Protein AF-A0A8H5C3G8-F1 (afdb_monomer)

Foldseek 3Di:
DDDPPDPPCCPVPPDDDDDDDDDPPPDDPPPPDDPPPPPPPDPDDPDDDDDPPPCDPCVPVDVVPDVVVVVVVVVVVVVVVLLVLLLVLLVQLALPHDPVSLLVSLVVNQVSCVVPVVCLVSCVVSVSVVSLVNNVVNDDDPNSVVSSVVSVVSSVVSPDD

Nearest PDB structures (foldseek):
  6zv3-assembly1_A  TM=6.177E-01  e=8.819E-01  Homo sapiens
  6a94-assembly2_B  TM=4.327E-01  e=3.593E+00  Homo sapiens

Structure (mmCIF, N/CA/C/O backbone):
data_AF-A0A8H5C3G8-F1
#
_entry.id   AF-A0A8H5C3G8-F1
#
loop_
_atom_site.group_PDB
_atom_site.id
_atom_site.type_symbol
_atom_site.label_atom_id
_atom_site.label_alt_id
_atom_site.label_comp_id
_atom_site.label_asym_id
_atom_site.label_entity_id
_atom_site.label_seq_id
_atom_site.pdbx_PDB_ins_code
_atom_site.Cartn_x
_atom_site.Cartn_y
_atom_site.Cartn_z
_atom_site.occupancy
_atom_site.B_iso_or_equiv
_atom_site.auth_seq_id
_atom_site.auth_comp_id
_atom_site.auth_asym_id
_atom_site.auth_atom_id
_atom_site.pdbx_PDB_model_num
ATOM 1 N N . MET A 1 1 ? 22.162 28.018 28.420 1.00 39.94 1 MET A N 1
ATOM 2 C CA . MET A 1 1 ? 23.587 27.980 28.064 1.00 39.94 1 MET A CA 1
ATOM 3 C C . MET A 1 1 ? 23.635 26.965 26.955 1.00 39.94 1 MET A C 1
ATOM 5 O O . MET A 1 1 ? 23.447 25.795 27.263 1.00 39.94 1 MET A O 1
ATOM 9 N N . GLU A 1 2 ? 23.249 27.445 25.767 1.00 49.00 2 GLU A N 1
ATOM 10 C CA . GLU A 1 2 ? 24.184 27.926 24.714 1.00 49.00 2 GLU A CA 1
ATOM 11 C C . GLU A 1 2 ? 24.852 26.679 24.132 1.00 49.00 2 GLU A C 1
ATOM 13 O O . GLU A 1 2 ? 25.343 25.858 24.892 1.00 49.00 2 GLU A O 1
ATOM 18 N N . ASP A 1 3 ? 24.670 26.376 22.852 1.00 46.97 3 ASP A N 1
ATOM 19 C CA . ASP A 1 3 ? 25.302 27.167 21.797 1.00 46.97 3 ASP A CA 1
ATOM 20 C C . ASP A 1 3 ? 24.330 27.581 20.673 1.00 46.97 3 ASP A C 1
ATOM 22 O O . ASP A 1 3 ? 23.818 26.759 19.911 1.00 46.97 3 ASP A O 1
ATOM 26 N N . GLU A 1 4 ? 24.067 28.890 20.609 1.00 52.81 4 GLU A N 1
ATOM 27 C CA . GLU A 1 4 ? 23.853 29.613 19.354 1.00 52.81 4 GLU A CA 1
ATOM 28 C C . GLU A 1 4 ? 25.217 29.619 18.647 1.00 52.81 4 GLU A C 1
ATOM 30 O O . GLU A 1 4 ? 26.072 30.433 18.977 1.00 52.81 4 GLU A O 1
ATOM 35 N N . ASP A 1 5 ? 25.471 28.654 17.762 1.00 56.34 5 ASP A N 1
ATOM 36 C CA . ASP A 1 5 ? 26.602 28.749 16.836 1.00 56.34 5 ASP A CA 1
ATOM 37 C C . ASP A 1 5 ? 26.091 29.463 15.582 1.00 56.34 5 ASP A C 1
ATOM 39 O O . ASP A 1 5 ? 25.393 28.895 14.739 1.00 56.34 5 ASP A O 1
ATOM 43 N N . ASP A 1 6 ? 26.386 30.759 15.553 1.00 56.47 6 ASP A N 1
ATOM 44 C CA . ASP A 1 6 ? 26.130 31.708 14.484 1.00 56.47 6 ASP A CA 1
ATOM 45 C C . ASP A 1 6 ? 26.655 31.179 13.137 1.00 56.47 6 ASP A C 1
ATOM 47 O O . ASP A 1 6 ? 27.854 31.194 12.841 1.00 56.47 6 ASP A O 1
ATOM 51 N N . GLU A 1 7 ? 25.739 30.721 12.282 1.00 62.44 7 GLU A N 1
ATOM 52 C CA . GLU A 1 7 ? 26.008 30.470 10.866 1.00 62.44 7 GLU A CA 1
ATOM 53 C C . GLU A 1 7 ? 26.174 31.815 10.134 1.00 62.44 7 GLU A C 1
ATOM 55 O O . GLU A 1 7 ? 25.284 32.276 9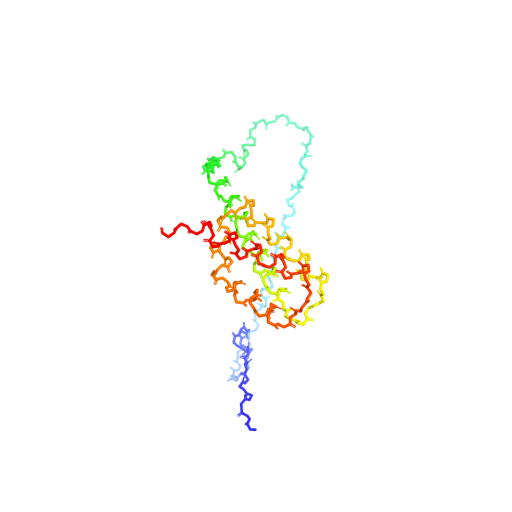.417 1.00 62.44 7 GLU A O 1
ATOM 60 N N . ASP A 1 8 ? 27.316 32.476 10.321 1.00 62.19 8 ASP A N 1
ATOM 61 C CA . ASP A 1 8 ? 27.664 33.703 9.603 1.00 62.19 8 ASP A CA 1
ATOM 62 C C . ASP A 1 8 ? 27.938 33.389 8.118 1.00 62.19 8 ASP A C 1
ATOM 64 O O . ASP A 1 8 ? 29.057 33.087 7.696 1.00 62.19 8 ASP A O 1
ATOM 68 N N . TYR A 1 9 ? 26.896 33.515 7.289 1.00 62.97 9 TYR A N 1
ATOM 69 C CA . TYR A 1 9 ? 26.926 33.426 5.816 1.00 62.97 9 TYR A CA 1
ATOM 70 C C . TYR A 1 9 ? 27.703 34.578 5.127 1.00 62.97 9 TYR A C 1
ATOM 72 O O . TYR A 1 9 ? 27.550 34.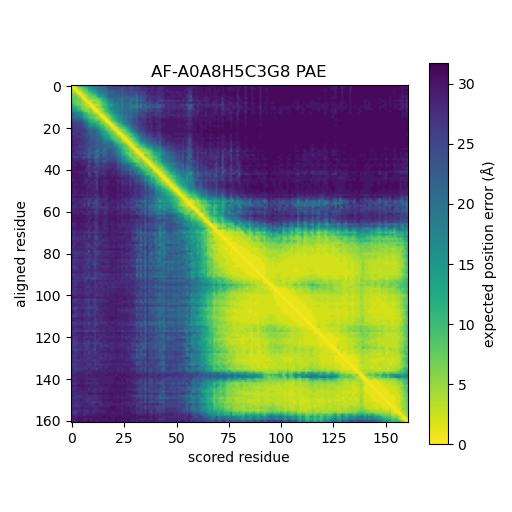824 3.929 1.00 62.97 9 TYR A O 1
ATOM 80 N N . GLU A 1 10 ? 28.580 35.274 5.849 1.00 62.78 10 GLU A N 1
ATOM 81 C CA . GLU A 1 10 ? 29.380 36.417 5.381 1.00 62.78 10 GLU A CA 1
ATOM 82 C C . GLU A 1 10 ? 30.481 36.035 4.364 1.00 62.78 10 GLU A C 1
ATOM 84 O O . GLU A 1 10 ? 31.119 36.907 3.775 1.00 62.78 10 GLU A O 1
ATOM 89 N N . ASP A 1 11 ? 30.718 34.740 4.121 1.00 65.62 11 ASP A N 1
ATOM 90 C CA . ASP A 1 11 ? 31.641 34.262 3.074 1.00 65.62 11 ASP A CA 1
ATOM 91 C C . ASP A 1 11 ? 30.933 33.922 1.745 1.00 65.62 11 ASP A C 1
ATOM 93 O O . ASP A 1 11 ? 31.570 33.868 0.694 1.00 65.62 11 ASP A O 1
ATOM 97 N N . VAL A 1 12 ? 29.602 33.752 1.751 1.00 65.06 12 VAL A N 1
ATOM 98 C CA . VAL A 1 12 ? 28.812 33.511 0.523 1.00 65.06 12 VAL A CA 1
ATOM 99 C C . VAL A 1 12 ? 28.731 34.769 -0.342 1.00 65.06 12 VAL A C 1
ATOM 101 O O . VAL A 1 12 ? 28.708 34.689 -1.571 1.00 65.06 12 VAL A O 1
ATOM 104 N N . PHE A 1 13 ? 28.763 35.938 0.292 1.00 63.44 13 PHE A N 1
ATOM 105 C CA . PHE A 1 13 ? 28.915 37.219 -0.379 1.00 63.44 13 PHE A CA 1
ATOM 106 C C . PHE A 1 13 ? 30.227 37.834 0.082 1.00 63.44 13 PHE A C 1
ATOM 108 O O . PHE A 1 13 ? 30.276 38.487 1.115 1.00 63.44 13 PHE A O 1
ATOM 115 N N . GLY A 1 14 ? 31.297 37.588 -0.680 1.00 56.78 14 GLY A N 1
ATOM 116 C CA . GLY A 1 14 ? 32.648 38.048 -0.364 1.00 56.78 14 GLY A CA 1
ATOM 117 C C . GLY A 1 14 ? 32.682 39.445 0.270 1.00 56.78 14 GLY A C 1
ATOM 118 O O . GLY A 1 14 ? 32.235 40.421 -0.332 1.00 56.78 14 GLY A O 1
ATOM 119 N N . LYS A 1 15 ? 33.211 39.490 1.498 1.00 59.94 15 LYS A N 1
ATOM 120 C CA . LYS A 1 15 ? 33.428 40.653 2.375 1.00 59.94 15 LYS A CA 1
ATOM 121 C C . LYS A 1 15 ? 33.468 42.010 1.650 1.00 59.94 15 LYS A C 1
ATOM 123 O O . LYS A 1 15 ? 34.329 42.198 0.780 1.00 59.94 15 LYS A O 1
ATOM 128 N N . PRO A 1 16 ? 32.689 43.026 2.079 1.00 51.34 16 PRO A N 1
ATOM 129 C CA . PRO A 1 16 ? 33.008 44.399 1.729 1.00 51.34 16 PRO A CA 1
ATOM 130 C C . PRO A 1 16 ? 34.354 44.742 2.374 1.00 51.34 16 PRO A C 1
ATOM 132 O O . PRO A 1 16 ? 34.520 44.718 3.592 1.00 51.34 16 PRO A O 1
ATOM 135 N N . ILE A 1 17 ? 35.348 45.035 1.542 1.00 48.19 17 ILE A N 1
ATOM 136 C CA . ILE A 1 17 ? 36.666 45.473 1.990 1.00 48.19 17 ILE A CA 1
ATOM 137 C C . ILE A 1 17 ? 36.495 46.822 2.700 1.00 48.19 17 ILE A C 1
ATOM 139 O O . ILE A 1 17 ? 36.461 47.866 2.052 1.00 48.19 17 ILE A O 1
ATOM 143 N N . VAL A 1 18 ? 36.421 46.826 4.030 1.00 57.28 18 VAL A N 1
ATOM 144 C CA . VAL A 1 18 ? 36.682 48.031 4.824 1.00 57.28 18 VAL A CA 1
ATOM 145 C C . VAL A 1 18 ? 37.676 47.681 5.924 1.00 57.28 18 VAL A C 1
ATOM 147 O O . VAL A 1 18 ? 37.333 47.101 6.947 1.00 57.28 18 VAL A O 1
ATOM 150 N N . GLY A 1 19 ? 38.936 48.037 5.673 1.00 41.69 19 GLY A N 1
ATOM 151 C CA . GLY A 1 19 ? 40.055 47.860 6.594 1.00 41.69 19 GLY A CA 1
ATOM 152 C C . GLY A 1 19 ? 41.335 48.542 6.102 1.00 41.69 19 GLY A C 1
ATOM 153 O O . GLY A 1 19 ? 42.290 47.876 5.731 1.00 41.69 19 GLY A O 1
ATOM 154 N N . GLU A 1 20 ? 41.307 49.879 6.070 1.00 46.44 20 GLU A N 1
ATOM 155 C CA . GLU A 1 20 ? 42.440 50.811 6.245 1.00 46.44 20 GLU A CA 1
ATOM 156 C C . GLU A 1 20 ? 43.746 50.623 5.438 1.00 46.44 20 GLU A C 1
ATOM 158 O O . GLU A 1 20 ? 44.756 50.133 5.934 1.00 46.44 20 GLU A O 1
ATOM 163 N N . LYS A 1 21 ? 43.810 51.228 4.246 1.00 40.75 21 LYS A N 1
ATOM 164 C CA . LYS A 1 21 ? 44.490 52.523 4.004 1.00 40.75 21 LYS A CA 1
ATOM 165 C C . LYS A 1 21 ? 44.447 52.844 2.512 1.00 40.75 21 LYS A C 1
ATOM 167 O O . LYS A 1 21 ? 44.995 52.113 1.699 1.00 40.75 21 LYS A O 1
ATOM 172 N N . GLY A 1 22 ? 43.792 53.967 2.220 1.00 47.59 22 GLY A N 1
ATOM 173 C CA . GLY A 1 22 ? 43.718 54.694 0.954 1.00 47.59 22 GLY A CA 1
ATOM 174 C C . GLY A 1 22 ? 44.336 54.045 -0.278 1.00 47.59 22 GLY A C 1
ATOM 175 O O . GLY A 1 22 ? 45.522 54.219 -0.538 1.00 47.59 22 GLY A O 1
ATOM 176 N N . VAL A 1 23 ? 43.485 53.461 -1.115 1.00 38.59 23 VAL A N 1
ATOM 177 C CA . VAL A 1 23 ? 43.659 53.606 -2.556 1.00 38.59 23 VAL A CA 1
ATOM 178 C C . VAL A 1 23 ? 42.289 53.912 -3.133 1.00 38.59 23 VAL A C 1
ATOM 180 O O . VAL A 1 23 ? 41.359 53.115 -3.049 1.00 38.59 23 VAL A O 1
ATOM 183 N N . GLU A 1 24 ? 42.175 55.133 -3.628 1.00 47.97 24 GLU A N 1
ATOM 184 C CA . GLU A 1 24 ? 41.077 55.652 -4.424 1.00 47.97 24 GLU A CA 1
ATOM 185 C C . GLU A 1 24 ? 40.885 54.727 -5.635 1.00 47.97 24 GLU A C 1
ATOM 187 O O . GLU A 1 24 ? 41.575 54.845 -6.644 1.00 47.97 24 GLU A O 1
ATOM 192 N N . LEU A 1 25 ? 39.995 53.740 -5.516 1.00 44.56 25 LEU A N 1
ATOM 193 C CA . LEU A 1 25 ? 39.522 52.961 -6.655 1.00 44.56 25 LEU A CA 1
ATOM 194 C C . LEU A 1 25 ? 38.316 53.685 -7.253 1.00 44.56 25 LEU A C 1
ATOM 196 O O . LEU A 1 25 ? 37.185 53.206 -7.239 1.00 44.56 25 LEU A O 1
ATOM 200 N N . ASP A 1 26 ? 38.601 54.859 -7.814 1.00 52.03 26 ASP A N 1
ATOM 201 C CA . ASP A 1 26 ? 37.927 55.308 -9.024 1.00 52.03 26 ASP A CA 1
ATOM 202 C C . ASP A 1 26 ? 38.237 54.277 -10.117 1.00 52.03 26 ASP A C 1
ATOM 204 O O . ASP A 1 26 ? 39.273 54.326 -10.779 1.00 52.03 26 ASP A O 1
ATOM 208 N N . LYS A 1 27 ? 37.399 53.245 -10.227 1.00 48.50 27 LYS A N 1
ATOM 209 C CA . LYS A 1 27 ? 37.255 52.474 -11.461 1.00 48.50 27 LYS A CA 1
ATOM 210 C C . LYS A 1 27 ? 36.053 51.558 -11.382 1.00 48.50 27 LYS A C 1
ATOM 212 O O . LYS A 1 27 ? 36.134 50.433 -10.908 1.00 48.50 27 LYS A O 1
ATOM 217 N N . GLY A 1 28 ? 34.954 52.091 -11.908 1.00 51.84 28 GLY A N 1
ATOM 2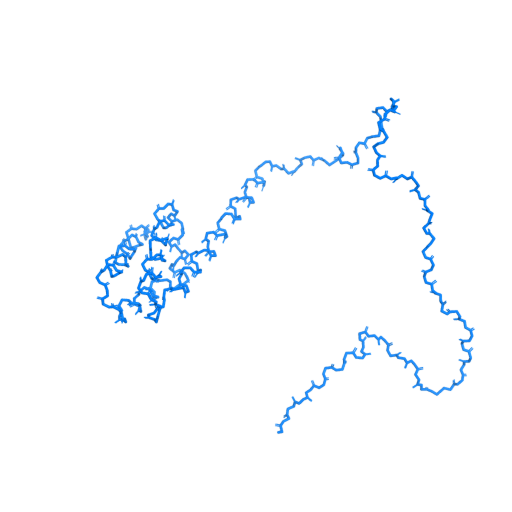18 C CA . GLY A 1 28 ? 33.961 51.348 -12.667 1.00 51.84 28 GLY A CA 1
ATOM 219 C C . GLY A 1 28 ? 33.481 50.066 -12.011 1.00 51.84 28 GLY A C 1
ATOM 220 O O . GLY A 1 28 ? 33.997 48.990 -12.304 1.00 51.84 28 GLY A O 1
ATOM 221 N N . MET A 1 29 ? 32.381 50.174 -11.262 1.00 54.59 29 MET A N 1
ATOM 222 C CA . MET A 1 29 ? 31.330 49.165 -11.359 1.00 54.59 29 MET A CA 1
ATOM 223 C C . MET A 1 29 ? 31.129 48.871 -12.849 1.00 54.59 29 MET A C 1
ATOM 225 O O . MET A 1 29 ? 30.512 49.652 -13.575 1.00 54.59 29 MET A O 1
ATOM 229 N N . MET A 1 30 ? 31.731 47.787 -13.331 1.00 59.44 30 MET A N 1
ATOM 230 C CA . MET A 1 30 ? 31.439 47.254 -14.649 1.00 59.44 30 MET A CA 1
ATOM 231 C C . MET A 1 30 ? 30.100 46.547 -14.504 1.00 59.44 30 MET A C 1
ATOM 233 O O . MET A 1 30 ? 30.023 45.333 -14.355 1.00 59.44 30 MET A O 1
ATOM 237 N N . GLU A 1 31 ? 29.045 47.356 -14.444 1.00 56.78 31 GLU A N 1
ATOM 238 C CA . GLU A 1 31 ? 27.674 46.924 -14.643 1.00 56.78 31 GLU A CA 1
ATOM 239 C C . GLU A 1 31 ? 27.661 46.071 -15.917 1.00 56.78 31 GLU A C 1
ATOM 241 O O . GLU A 1 31 ? 28.086 46.526 -16.986 1.00 56.78 31 GLU A O 1
ATOM 246 N N . LEU A 1 32 ? 27.272 44.803 -15.781 1.00 59.72 32 LEU A N 1
ATOM 247 C CA . LEU A 1 32 ? 27.211 43.845 -16.879 1.00 59.72 32 LEU A CA 1
ATOM 248 C C . LEU A 1 32 ? 26.133 44.312 -17.864 1.00 59.72 32 LEU A C 1
ATOM 250 O O . LEU A 1 32 ? 24.965 43.947 -17.767 1.00 59.72 32 LEU A O 1
ATOM 254 N N . LYS A 1 33 ? 26.522 45.168 -18.811 1.00 63.94 33 LYS A N 1
ATOM 255 C CA . LYS A 1 33 ? 25.648 45.636 -19.885 1.00 63.94 33 LYS A CA 1
ATOM 256 C C . LYS A 1 33 ? 25.460 44.513 -20.894 1.00 63.94 33 LYS A C 1
ATOM 258 O O . LYS A 1 33 ? 26.283 44.310 -21.786 1.00 63.94 33 LYS A O 1
ATOM 263 N N . LEU A 1 34 ? 24.356 43.789 -20.744 1.00 60.91 34 LEU A N 1
ATOM 264 C CA . LEU A 1 34 ? 23.871 42.845 -21.740 1.00 60.91 34 LEU A CA 1
ATOM 265 C C . LEU A 1 34 ? 23.416 43.636 -22.972 1.00 60.91 34 LEU A C 1
ATOM 267 O O . LEU A 1 34 ? 22.356 44.260 -22.980 1.00 60.91 34 LEU A O 1
ATOM 271 N N . ASN A 1 35 ? 24.237 43.634 -24.021 1.00 54.47 35 ASN A N 1
ATOM 272 C CA . ASN A 1 35 ? 23.833 44.135 -25.329 1.00 54.47 35 ASN A CA 1
ATOM 273 C C . ASN A 1 35 ? 22.893 43.108 -25.971 1.00 54.47 35 ASN A C 1
ATOM 275 O O . ASN A 1 35 ? 23.320 42.309 -26.804 1.00 54.47 35 ASN A O 1
ATOM 279 N N . THR A 1 36 ? 21.612 43.131 -25.594 1.00 55.47 36 THR A N 1
ATOM 280 C CA . THR A 1 36 ? 20.555 42.471 -26.368 1.00 55.47 36 THR A CA 1
ATOM 281 C C . THR A 1 36 ? 20.471 43.178 -27.713 1.00 55.47 36 THR A C 1
ATOM 283 O O . THR A 1 36 ? 19.772 44.176 -27.888 1.00 55.47 36 THR A O 1
ATOM 286 N N . ARG A 1 37 ? 21.222 42.668 -28.691 1.00 58.16 37 ARG A N 1
ATOM 287 C CA . ARG A 1 37 ? 20.843 42.829 -30.088 1.00 58.16 37 ARG A CA 1
ATOM 288 C C . ARG A 1 37 ? 19.513 42.105 -30.212 1.00 58.16 37 ARG A C 1
ATOM 290 O O . ARG A 1 37 ? 19.493 40.881 -30.173 1.00 58.16 37 ARG A O 1
ATOM 297 N N . LEU A 1 38 ? 18.429 42.876 -30.269 1.00 55.88 38 LEU A N 1
ATOM 298 C CA . LEU A 1 38 ? 17.118 42.428 -30.723 1.00 55.88 38 LEU A CA 1
ATOM 299 C C . LEU A 1 38 ? 17.323 41.679 -32.046 1.00 55.88 38 LEU A C 1
ATOM 301 O O . LEU A 1 38 ? 17.416 42.284 -33.111 1.00 55.88 38 LEU A O 1
ATOM 305 N N . SER A 1 39 ? 17.500 40.365 -31.957 1.00 52.53 39 SER A N 1
ATOM 306 C CA . SER A 1 39 ? 17.339 39.478 -33.089 1.00 52.53 39 SER A CA 1
ATOM 307 C C . SER A 1 39 ? 15.839 39.303 -33.201 1.00 52.53 39 SER A C 1
ATOM 309 O O . SER A 1 39 ? 15.238 38.591 -32.398 1.00 52.53 39 SER A O 1
ATOM 311 N N . ASN A 1 40 ? 15.231 40.009 -34.151 1.00 50.97 40 ASN A N 1
ATOM 312 C CA . ASN A 1 40 ? 13.835 39.831 -34.543 1.00 50.97 40 ASN A CA 1
ATOM 313 C C . ASN A 1 40 ? 13.656 38.485 -35.266 1.00 50.97 40 ASN A C 1
ATOM 315 O O . ASN A 1 40 ? 13.156 38.434 -36.380 1.00 50.97 40 ASN A O 1
ATOM 319 N N . LYS A 1 41 ? 14.096 37.397 -34.640 1.00 52.88 41 LYS A N 1
ATOM 320 C CA . LYS A 1 41 ? 13.648 36.045 -34.943 1.00 52.88 41 LYS A CA 1
ATOM 321 C C . LYS A 1 41 ? 12.818 35.627 -33.742 1.00 52.88 41 LYS A C 1
ATOM 323 O O . LYS A 1 41 ? 13.287 34.983 -32.805 1.00 52.88 41 LYS A O 1
ATOM 328 N N . SER A 1 42 ? 11.619 36.207 -33.734 1.00 53.59 42 SER A N 1
ATOM 329 C CA . SER A 1 42 ? 10.480 35.744 -32.955 1.00 53.59 42 SER A CA 1
ATOM 330 C C . SER A 1 42 ? 10.338 34.243 -33.201 1.00 53.59 42 SER A C 1
ATOM 332 O O . SER A 1 42 ? 10.637 33.774 -34.293 1.00 53.59 42 SER A O 1
ATOM 334 N N . TRP A 1 43 ? 9.876 33.487 -32.215 1.00 57.12 43 TRP A N 1
ATOM 335 C CA . TRP A 1 43 ? 9.426 32.100 -32.376 1.00 57.12 43 TRP A CA 1
ATOM 336 C C . TRP A 1 43 ? 8.118 32.026 -33.200 1.00 57.12 43 TRP A C 1
ATOM 338 O O . TRP A 1 43 ? 7.124 31.439 -32.786 1.00 57.12 43 TRP A O 1
ATOM 348 N N . GLN A 1 44 ? 8.099 32.714 -34.334 1.00 47.31 44 GLN A N 1
ATOM 349 C CA . GLN A 1 44 ? 7.120 32.652 -35.407 1.00 47.31 44 GLN A CA 1
ATOM 350 C C . GLN A 1 44 ? 8.006 32.309 -36.603 1.00 47.31 44 GLN A C 1
ATOM 352 O O . GLN A 1 44 ? 8.849 33.115 -36.974 1.00 47.31 44 GLN A O 1
ATOM 357 N N . LEU A 1 45 ? 8.053 31.058 -37.060 1.00 52.78 45 LEU A N 1
ATOM 358 C CA . LEU A 1 45 ? 6.993 30.495 -37.896 1.00 52.78 45 LEU A CA 1
ATOM 359 C C . LEU A 1 45 ? 6.364 31.609 -38.740 1.00 52.78 45 LEU A C 1
ATOM 361 O O . LEU A 1 45 ? 5.207 31.979 -38.550 1.00 52.78 45 LEU A O 1
ATOM 365 N N . ASP A 1 46 ? 7.203 32.222 -39.571 1.00 45.28 46 ASP A N 1
ATOM 366 C CA . ASP A 1 46 ? 6.726 32.868 -40.776 1.00 45.28 46 ASP A CA 1
ATOM 367 C C . ASP A 1 46 ? 6.317 31.707 -41.693 1.00 45.28 46 ASP A C 1
ATOM 369 O O . ASP A 1 46 ? 7.151 31.004 -42.260 1.00 45.28 46 ASP A O 1
ATOM 373 N N . ASP A 1 47 ? 5.012 31.430 -41.705 1.00 52.88 47 ASP A N 1
ATOM 374 C CA . ASP A 1 47 ? 4.363 30.815 -42.854 1.00 52.88 47 ASP A CA 1
ATOM 375 C C . ASP A 1 47 ? 4.764 31.642 -44.093 1.00 52.88 47 ASP A C 1
ATOM 377 O O . ASP A 1 47 ? 4.677 32.871 -44.053 1.00 52.88 47 ASP A O 1
ATOM 381 N N . ASP A 1 48 ? 5.178 30.962 -45.165 1.00 55.19 48 ASP A N 1
ATOM 382 C CA . ASP A 1 48 ? 5.559 31.497 -46.485 1.00 55.19 48 ASP A CA 1
ATOM 383 C C . ASP A 1 48 ? 7.049 31.879 -46.670 1.00 55.19 48 ASP A C 1
ATOM 385 O O . ASP A 1 48 ? 7.415 33.049 -46.635 1.00 55.19 48 ASP A O 1
ATOM 389 N N . ASP A 1 49 ? 7.915 30.895 -46.947 1.00 45.94 49 ASP A N 1
ATOM 390 C CA . ASP A 1 49 ? 8.646 30.813 -48.229 1.00 45.94 49 ASP A CA 1
ATOM 391 C C . ASP A 1 49 ? 9.531 29.548 -48.292 1.00 45.94 49 ASP A C 1
ATOM 393 O O . ASP A 1 49 ? 10.209 29.176 -47.336 1.00 45.94 49 ASP A O 1
ATOM 397 N N . ASP A 1 50 ? 9.482 28.885 -49.448 1.00 52.72 50 ASP A N 1
ATOM 398 C CA . ASP A 1 50 ? 10.238 27.695 -49.845 1.00 52.72 50 ASP A CA 1
ATOM 399 C C . ASP A 1 50 ? 11.771 27.879 -49.721 1.00 52.72 50 ASP A C 1
ATOM 401 O O . ASP A 1 50 ? 12.411 28.359 -50.655 1.00 52.72 50 ASP A O 1
ATOM 405 N N . ASP A 1 51 ? 12.374 27.424 -48.621 1.00 48.03 51 ASP A N 1
ATOM 406 C CA . ASP A 1 51 ? 13.765 26.944 -48.567 1.00 48.03 51 ASP A CA 1
ATOM 407 C C . ASP A 1 51 ? 13.821 25.767 -47.570 1.00 48.03 51 ASP A C 1
ATOM 409 O O . ASP A 1 51 ? 13.998 25.922 -46.363 1.00 48.03 51 ASP A O 1
ATOM 413 N N . ASP A 1 52 ? 13.611 24.571 -48.120 1.00 55.31 52 ASP A N 1
ATOM 414 C CA . ASP A 1 52 ? 13.500 23.240 -47.495 1.00 55.31 52 ASP A CA 1
ATOM 415 C C . ASP A 1 52 ? 14.813 22.727 -46.835 1.00 55.31 52 ASP A C 1
ATOM 417 O O . ASP A 1 52 ? 15.043 21.524 -46.774 1.00 55.31 52 ASP A O 1
ATOM 421 N N . ASP A 1 53 ? 15.698 23.615 -46.358 1.00 57.03 53 ASP A N 1
ATOM 422 C CA . ASP A 1 53 ? 17.053 23.271 -45.879 1.00 57.03 53 ASP A CA 1
ATOM 423 C C . ASP A 1 53 ? 17.453 23.966 -44.551 1.00 57.03 53 ASP A C 1
ATOM 425 O O . ASP A 1 53 ? 18.640 24.061 -44.222 1.00 57.03 53 ASP A O 1
ATOM 429 N N . GLU A 1 54 ? 16.507 24.443 -43.729 1.00 59.47 54 GLU A N 1
ATOM 430 C CA . GLU A 1 54 ? 16.795 24.590 -42.291 1.00 59.47 54 GLU A CA 1
ATOM 431 C C . GLU A 1 54 ? 16.762 23.189 -41.670 1.00 59.47 54 GLU A C 1
ATOM 433 O O . GLU A 1 54 ? 15.754 22.771 -41.104 1.00 59.47 54 GLU A O 1
ATOM 438 N N . GLU A 1 55 ? 17.863 22.443 -41.846 1.00 60.38 55 GLU A N 1
ATOM 439 C CA . GLU A 1 55 ? 18.110 21.162 -41.177 1.00 60.38 55 GLU A CA 1
ATOM 440 C C . GLU A 1 55 ? 17.714 21.310 -39.710 1.00 60.38 55 GLU A C 1
ATOM 442 O O . GLU A 1 55 ? 18.325 22.083 -38.963 1.00 60.38 55 GLU A O 1
ATOM 447 N N . ASP A 1 56 ? 16.637 20.618 -39.331 1.00 72.62 56 ASP A N 1
ATOM 448 C CA . ASP A 1 56 ? 16.131 20.628 -37.970 1.00 72.62 56 ASP A CA 1
ATOM 449 C C . ASP A 1 56 ? 17.328 20.378 -37.034 1.00 72.62 56 ASP A C 1
ATOM 451 O O . ASP A 1 56 ? 18.009 19.359 -37.175 1.00 72.62 56 ASP A O 1
ATOM 455 N N . PRO A 1 57 ? 17.638 21.287 -36.092 1.00 67.88 57 PRO A N 1
ATOM 456 C CA . PRO A 1 57 ? 18.767 21.125 -35.179 1.00 67.88 57 PRO A CA 1
ATOM 457 C C . PRO A 1 57 ? 18.656 19.862 -34.306 1.00 67.88 57 PRO A C 1
ATOM 459 O O . PRO A 1 57 ? 19.616 19.510 -33.618 1.00 67.88 57 PRO A O 1
ATOM 462 N N . PHE A 1 58 ? 17.503 19.186 -34.320 1.00 64.25 58 PHE A N 1
ATOM 463 C CA . PHE A 1 58 ? 17.265 17.889 -33.701 1.00 64.25 58 PHE A CA 1
ATOM 464 C C . PHE A 1 58 ? 17.345 16.696 -34.681 1.00 64.25 58 PHE A C 1
ATOM 466 O O . PHE A 1 58 ? 17.363 15.562 -34.21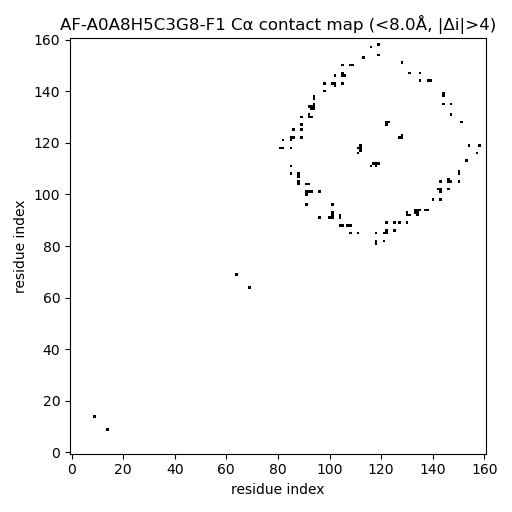1 1.00 64.25 58 PHE A O 1
ATOM 473 N N . ALA A 1 59 ? 17.470 16.901 -36.001 1.00 70.94 59 ALA A N 1
ATOM 474 C CA . ALA A 1 59 ? 17.593 15.830 -37.004 1.00 70.94 59 ALA A CA 1
ATOM 475 C C . ALA A 1 59 ? 18.911 15.035 -36.916 1.00 70.94 59 ALA A C 1
ATOM 477 O O . ALA A 1 59 ? 18.967 13.893 -37.367 1.00 70.94 59 ALA A O 1
ATOM 478 N N . GLU A 1 60 ? 19.967 15.608 -36.325 1.00 66.62 60 GLU A N 1
ATOM 479 C CA . GLU A 1 60 ? 21.238 14.908 -36.062 1.00 66.62 60 GLU A CA 1
ATOM 480 C C . GLU A 1 60 ? 21.227 14.086 -34.763 1.00 66.62 60 GLU A C 1
ATOM 482 O O . GLU A 1 60 ? 22.175 13.338 -34.496 1.00 66.62 60 GLU A O 1
ATOM 487 N N . ILE A 1 61 ? 20.187 14.218 -33.929 1.00 63.50 61 ILE A N 1
ATOM 488 C CA . ILE A 1 61 ? 20.040 13.364 -32.754 1.00 63.50 61 ILE A CA 1
ATOM 489 C C . ILE A 1 61 ? 19.591 11.999 -33.262 1.00 63.50 61 ILE A C 1
ATOM 491 O O . ILE A 1 61 ? 18.411 11.765 -33.500 1.00 63.50 61 ILE A O 1
ATOM 495 N N . ASP A 1 62 ? 20.565 11.106 -33.436 1.00 60.25 62 ASP A N 1
ATOM 496 C CA . ASP A 1 62 ? 20.340 9.669 -33.555 1.00 60.25 62 ASP A CA 1
ATOM 497 C C . ASP A 1 62 ? 19.315 9.270 -32.485 1.00 60.25 62 ASP A C 1
ATOM 4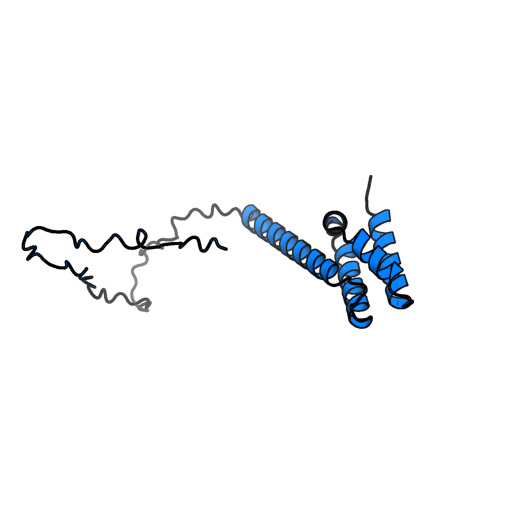99 O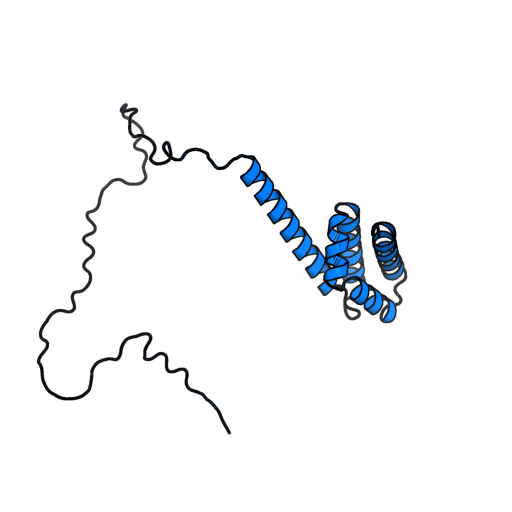 O . ASP A 1 62 ? 19.543 9.505 -31.292 1.00 60.25 62 ASP A O 1
ATOM 503 N N . GLU A 1 63 ? 18.174 8.722 -32.911 1.00 59.06 63 GLU A N 1
ATOM 504 C CA . GLU A 1 63 ? 17.082 8.199 -32.079 1.00 59.06 63 GLU A CA 1
ATOM 505 C C . GLU A 1 63 ? 17.552 6.957 -31.287 1.00 59.06 63 GLU A C 1
ATOM 507 O O . GLU A 1 63 ? 16.892 5.928 -31.215 1.00 59.06 63 GLU A O 1
ATOM 512 N N . GLY A 1 64 ? 18.724 7.035 -30.657 1.00 52.38 64 GLY A N 1
ATOM 513 C CA . GLY A 1 64 ? 19.303 6.057 -29.750 1.00 52.38 64 GLY A CA 1
ATOM 514 C C . GLY A 1 64 ? 18.614 6.018 -28.386 1.00 52.38 64 GLY A C 1
ATOM 515 O O . GLY A 1 64 ? 19.141 5.403 -27.464 1.00 52.38 64 GLY A O 1
ATOM 516 N N . PHE A 1 65 ? 17.439 6.640 -28.237 1.00 54.62 65 PHE A N 1
ATOM 517 C CA . PHE A 1 65 ? 16.461 6.152 -27.272 1.00 54.62 65 PHE A CA 1
ATOM 518 C C . PHE A 1 65 ? 15.856 4.899 -27.881 1.00 54.62 65 PHE A C 1
ATOM 520 O O . PHE A 1 65 ? 14.849 4.959 -28.586 1.00 54.62 65 PHE A O 1
ATOM 527 N N . SER A 1 66 ? 16.494 3.757 -27.635 1.00 59.12 66 SER A N 1
ATOM 528 C CA . SER A 1 66 ? 15.860 2.495 -27.975 1.00 59.12 66 SER A CA 1
ATO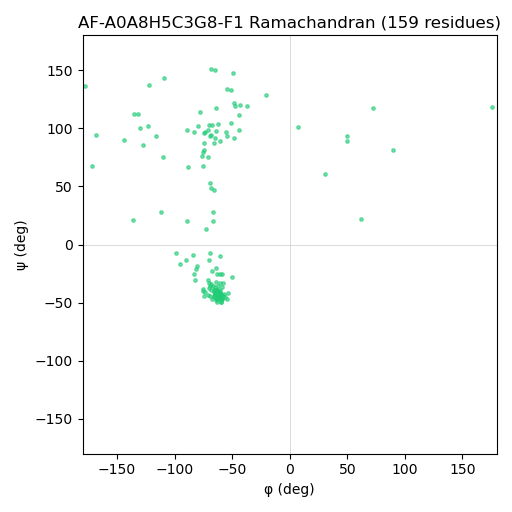M 529 C C . SER A 1 66 ? 14.485 2.473 -27.296 1.00 59.12 66 SER A C 1
ATOM 531 O O . SER A 1 66 ? 14.348 2.850 -26.131 1.00 59.12 66 SER A O 1
ATOM 533 N N . GLU A 1 67 ? 13.437 2.089 -28.021 1.00 58.47 67 GLU A N 1
ATOM 534 C CA . GLU A 1 67 ? 12.074 1.962 -27.478 1.00 58.47 67 GLU A CA 1
ATOM 535 C C . GLU A 1 67 ? 12.053 1.124 -26.179 1.00 58.47 67 GLU A C 1
ATOM 537 O O . GLU A 1 67 ? 11.251 1.354 -25.274 1.00 58.47 67 GLU A O 1
ATOM 542 N N . GLU A 1 68 ? 13.017 0.209 -26.053 1.00 60.03 68 GLU A N 1
ATOM 543 C CA . GLU A 1 68 ? 13.299 -0.608 -24.875 1.00 60.03 68 GLU A CA 1
ATOM 544 C C . GLU A 1 68 ? 13.704 0.216 -23.637 1.00 60.03 68 GLU A C 1
ATOM 546 O O . GLU A 1 68 ? 13.217 -0.063 -22.541 1.00 60.03 68 GLU A O 1
ATOM 551 N N . ASP A 1 69 ? 14.510 1.273 -23.787 1.00 74.38 69 ASP A N 1
ATOM 552 C CA . ASP A 1 69 ? 14.876 2.172 -22.683 1.00 74.38 69 ASP A CA 1
ATOM 553 C C . ASP A 1 69 ? 13.679 3.010 -22.214 1.00 74.38 69 ASP A C 1
ATOM 555 O O . ASP A 1 69 ? 13.516 3.260 -21.014 1.00 74.38 69 ASP A O 1
ATOM 559 N N . LEU A 1 70 ? 12.810 3.423 -23.143 1.00 73.94 70 LEU A N 1
ATOM 560 C CA . LEU A 1 70 ? 11.596 4.170 -22.814 1.00 73.94 70 LEU A CA 1
ATOM 561 C C . LEU A 1 70 ? 10.596 3.294 -22.044 1.00 73.94 70 LEU A C 1
ATOM 563 O O . LEU A 1 70 ? 10.091 3.709 -20.997 1.00 73.94 70 LEU A O 1
ATOM 567 N N . GLU A 1 71 ? 10.350 2.071 -22.515 1.00 81.25 71 GLU A N 1
ATOM 568 C CA . GLU A 1 71 ? 9.452 1.119 -21.854 1.00 81.25 71 GLU A CA 1
ATOM 569 C C . GLU A 1 71 ? 10.011 0.672 -20.493 1.00 81.25 71 GLU A C 1
ATOM 571 O O . GLU A 1 71 ? 9.277 0.639 -19.502 1.00 81.25 71 GLU A O 1
ATOM 576 N N . ALA A 1 72 ? 11.318 0.414 -20.388 1.00 84.06 72 ALA A N 1
ATOM 577 C CA . ALA A 1 72 ? 11.954 0.057 -19.120 1.00 84.06 72 ALA A CA 1
ATOM 578 C C . ALA A 1 72 ? 11.858 1.184 -18.079 1.00 84.06 72 ALA A C 1
ATOM 580 O O . ALA A 1 72 ? 11.627 0.926 -16.892 1.00 84.06 72 ALA A O 1
ATOM 581 N N . ASN A 1 73 ? 12.003 2.442 -18.504 1.00 85.56 73 ASN A N 1
ATOM 582 C CA . ASN A 1 73 ? 11.819 3.593 -17.622 1.00 85.56 73 ASN A CA 1
ATOM 583 C C . ASN A 1 73 ? 10.364 3.716 -17.160 1.00 85.56 73 ASN A C 1
ATOM 585 O O . ASN A 1 73 ? 10.119 3.856 -15.961 1.00 85.56 73 ASN A O 1
ATOM 589 N N . LEU A 1 74 ? 9.400 3.556 -18.070 1.00 88.44 74 LEU A N 1
ATOM 590 C CA . LEU A 1 74 ? 7.978 3.580 -17.733 1.00 88.44 74 LEU A CA 1
ATOM 591 C C . LEU A 1 74 ? 7.600 2.472 -16.735 1.00 88.44 74 LEU A C 1
ATOM 593 O O . LEU A 1 74 ? 6.833 2.706 -15.800 1.00 88.44 74 LEU A O 1
ATOM 597 N N . GLN A 1 75 ? 8.135 1.264 -16.913 1.00 87.44 75 GLN A N 1
ATOM 598 C CA . GLN A 1 75 ? 7.917 0.144 -15.995 1.00 87.44 75 GLN A CA 1
ATOM 599 C C . GLN A 1 75 ? 8.508 0.416 -14.610 1.00 87.44 75 GLN A C 1
ATOM 601 O O . GLN A 1 75 ? 7.856 0.145 -13.598 1.00 87.44 75 GLN A O 1
ATOM 606 N N . ARG A 1 76 ? 9.709 1.003 -14.548 1.00 89.19 76 ARG A N 1
ATOM 607 C CA . ARG A 1 76 ? 10.342 1.381 -13.281 1.00 89.19 76 ARG A CA 1
ATOM 608 C C . ARG A 1 76 ? 9.531 2.445 -12.546 1.00 89.19 76 ARG A C 1
ATOM 610 O O . ARG A 1 76 ? 9.298 2.293 -11.349 1.00 89.19 76 ARG A O 1
ATOM 617 N N . ASP A 1 77 ? 9.055 3.469 -13.244 1.00 92.62 77 ASP A N 1
ATOM 618 C CA . ASP A 1 77 ? 8.248 4.528 -12.634 1.00 92.62 77 ASP A CA 1
ATOM 619 C C . ASP A 1 77 ? 6.925 3.990 -12.088 1.00 92.62 77 ASP A C 1
ATOM 621 O O . ASP A 1 77 ? 6.563 4.291 -10.949 1.00 92.62 77 ASP A O 1
ATOM 625 N N . LYS A 1 78 ? 6.240 3.119 -12.842 1.00 91.06 78 LYS A N 1
ATOM 626 C CA . LYS A 1 78 ? 5.034 2.421 -12.364 1.00 91.06 78 LYS A CA 1
ATOM 627 C C . LYS A 1 78 ? 5.313 1.638 -11.082 1.00 91.06 78 LYS A C 1
ATOM 629 O O . LYS A 1 78 ? 4.547 1.727 -10.125 1.00 91.06 78 LYS A O 1
ATOM 634 N N . TYR A 1 79 ? 6.423 0.904 -11.040 1.00 92.00 79 TYR A N 1
ATOM 635 C CA . TYR A 1 79 ? 6.821 0.150 -9.854 1.00 92.00 79 TYR A CA 1
ATOM 636 C C . TYR A 1 79 ? 7.084 1.073 -8.655 1.00 92.00 79 TYR A C 1
ATOM 638 O O . TYR A 1 79 ? 6.592 0.813 -7.558 1.00 92.00 79 TYR A O 1
ATOM 646 N N . VAL A 1 80 ? 7.808 2.180 -8.853 1.00 93.88 80 VAL A N 1
ATOM 647 C CA . VAL A 1 80 ? 8.087 3.166 -7.795 1.00 93.88 80 VAL A CA 1
ATOM 648 C C . VAL A 1 80 ? 6.791 3.785 -7.270 1.00 93.88 80 VAL A C 1
ATOM 650 O O . VAL A 1 80 ? 6.613 3.910 -6.058 1.00 93.88 80 VAL A O 1
ATOM 653 N N . GLN A 1 81 ? 5.863 4.133 -8.163 1.00 93.81 81 GLN A N 1
ATOM 654 C CA . GLN A 1 81 ? 4.549 4.656 -7.789 1.00 93.81 81 GLN A CA 1
ATOM 655 C C . GLN A 1 81 ? 3.764 3.656 -6.935 1.00 93.81 81 GLN A C 1
ATOM 657 O O . GLN A 1 81 ? 3.259 4.034 -5.878 1.00 93.81 81 GLN A O 1
ATOM 662 N N . LEU A 1 82 ? 3.721 2.383 -7.342 1.00 93.81 82 LEU A N 1
ATOM 663 C CA . LEU A 1 82 ? 3.068 1.321 -6.574 1.00 93.81 82 LEU A CA 1
ATOM 664 C C . LEU A 1 82 ? 3.723 1.124 -5.201 1.00 93.81 82 LEU A C 1
ATOM 666 O O . LEU A 1 82 ? 3.015 1.031 -4.201 1.00 93.81 82 LEU A O 1
ATOM 670 N N . CYS A 1 83 ? 5.056 1.142 -5.115 1.00 93.94 83 CYS A N 1
ATOM 671 C CA . CYS A 1 83 ? 5.766 1.050 -3.834 1.00 93.94 83 CYS A CA 1
ATOM 672 C C . CYS A 1 83 ? 5.384 2.194 -2.889 1.00 93.94 83 CYS A C 1
ATOM 674 O O . CYS A 1 83 ? 5.078 1.968 -1.718 1.00 93.94 83 CYS A O 1
ATOM 676 N N . ASN A 1 84 ? 5.367 3.425 -3.403 1.00 94.38 84 ASN A N 1
ATOM 677 C CA . ASN A 1 84 ? 4.984 4.599 -2.624 1.00 94.38 84 ASN A CA 1
ATOM 678 C C . ASN A 1 84 ? 3.522 4.521 -2.169 1.00 94.38 84 ASN A C 1
ATOM 680 O O . ASN A 1 84 ? 3.214 4.873 -1.030 1.00 94.38 84 ASN A O 1
ATOM 684 N N . GLN A 1 85 ? 2.631 4.023 -3.028 1.00 94.88 85 GLN A N 1
ATOM 685 C CA . GLN A 1 85 ? 1.228 3.808 -2.686 1.00 94.88 85 GLN A CA 1
ATOM 686 C C . GLN A 1 85 ? 1.074 2.765 -1.572 1.00 94.88 85 GLN A C 1
ATOM 688 O O . GLN A 1 85 ? 0.371 3.022 -0.598 1.00 94.88 85 GLN A O 1
ATOM 693 N N . VAL A 1 86 ? 1.762 1.623 -1.673 1.00 94.44 86 VAL A N 1
ATOM 694 C CA . VAL A 1 86 ? 1.759 0.575 -0.639 1.00 94.44 86 VAL A CA 1
ATOM 695 C C . VAL A 1 86 ? 2.251 1.128 0.696 1.00 94.44 86 VAL A C 1
ATOM 697 O O . VAL A 1 86 ? 1.581 0.943 1.708 1.00 94.44 86 VAL A O 1
ATOM 700 N N . ASN A 1 87 ? 3.364 1.864 0.707 1.00 94.19 87 ASN A N 1
ATOM 701 C CA . ASN A 1 87 ? 3.893 2.466 1.934 1.00 94.19 87 ASN A CA 1
ATOM 702 C C . ASN A 1 87 ? 2.907 3.466 2.548 1.00 94.19 87 ASN A C 1
ATOM 704 O O . ASN A 1 87 ? 2.628 3.398 3.740 1.00 94.19 87 ASN A O 1
ATOM 708 N N . SER A 1 88 ? 2.290 4.321 1.729 1.00 94.56 88 SER A N 1
ATOM 709 C CA . SER A 1 88 ? 1.279 5.265 2.210 1.00 94.56 88 SER A CA 1
ATOM 710 C C . SER A 1 88 ? 0.043 4.570 2.794 1.00 94.56 88 SER A C 1
ATOM 712 O O . SER A 1 88 ? -0.541 5.066 3.756 1.00 94.56 88 SER A O 1
ATOM 714 N N . LEU A 1 89 ? -0.373 3.429 2.236 1.00 94.31 89 LEU A N 1
ATOM 715 C CA . LEU A 1 89 ? -1.473 2.630 2.783 1.00 94.31 89 LEU A CA 1
ATOM 716 C C . LEU A 1 89 ? -1.085 1.961 4.110 1.00 94.31 89 LEU A C 1
ATOM 718 O O . LEU A 1 89 ? -1.906 1.904 5.024 1.00 94.31 89 LEU A O 1
ATOM 722 N N . ILE A 1 90 ? 0.164 1.504 4.241 1.00 93.38 90 ILE A N 1
ATOM 723 C CA . ILE A 1 90 ? 0.708 0.944 5.488 1.00 93.38 90 ILE A CA 1
ATOM 724 C C . ILE A 1 90 ? 0.775 2.010 6.583 1.00 93.38 90 ILE A C 1
ATOM 726 O O . ILE A 1 90 ? 0.337 1.752 7.699 1.00 93.38 90 ILE A O 1
ATOM 730 N N . ASP A 1 91 ? 1.204 3.228 6.261 1.00 92.50 91 ASP A N 1
ATOM 731 C CA . ASP A 1 91 ? 1.239 4.338 7.221 1.00 92.50 91 ASP A CA 1
ATOM 732 C C . ASP A 1 91 ? -0.161 4.735 7.722 1.00 92.50 91 ASP A C 1
ATOM 734 O O . ASP A 1 91 ? -0.319 5.262 8.824 1.00 92.50 91 ASP A O 1
ATOM 738 N N . GLN A 1 92 ? -1.206 4.474 6.931 1.00 91.81 92 GLN A N 1
ATOM 739 C CA . GLN A 1 92 ? -2.599 4.718 7.317 1.00 91.81 92 GLN A CA 1
ATOM 740 C C . GLN A 1 92 ? -3.188 3.610 8.204 1.00 91.81 92 GLN A C 1
ATOM 742 O O . GLN A 1 92 ? -4.185 3.852 8.894 1.00 91.81 92 GLN A O 1
ATOM 747 N N . LEU A 1 93 ? -2.582 2.417 8.224 1.00 90.19 93 LEU A N 1
ATOM 748 C CA . LEU A 1 93 ? -2.980 1.275 9.052 1.00 90.19 93 LEU A CA 1
ATOM 749 C C . LEU A 1 93 ? -2.559 1.485 10.514 1.00 90.19 93 LEU A C 1
ATOM 751 O O . LEU A 1 93 ? -1.716 0.776 11.052 1.00 90.19 93 LEU A O 1
ATOM 755 N N . THR A 1 94 ? -3.181 2.462 11.177 1.00 88.88 94 THR A N 1
ATOM 756 C CA . THR A 1 94 ? -2.943 2.758 12.597 1.00 88.88 94 THR A CA 1
ATOM 757 C C . THR A 1 94 ? -4.143 2.354 13.458 1.00 88.88 94 THR A C 1
ATOM 759 O O . THR A 1 94 ? -5.294 2.558 13.059 1.00 88.88 94 THR A O 1
ATOM 762 N N . PRO A 1 95 ? -3.938 1.842 14.686 1.00 84.88 95 PRO A N 1
ATOM 763 C CA . PRO A 1 95 ? -5.042 1.442 15.566 1.00 84.88 95 PRO A CA 1
ATOM 764 C C . PRO A 1 95 ? -5.937 2.623 15.985 1.00 84.88 95 PRO A C 1
ATOM 766 O O . PRO A 1 95 ? -7.088 2.420 16.366 1.00 84.88 95 PRO A O 1
ATOM 769 N N . SER A 1 96 ? -5.436 3.859 15.887 1.00 85.69 96 SER A N 1
ATOM 770 C CA . SER A 1 96 ? -6.181 5.087 16.193 1.00 85.69 96 SER A CA 1
ATOM 771 C C . SER A 1 96 ? -7.093 5.550 15.044 1.00 85.69 96 SER A C 1
ATOM 773 O O . SER A 1 96 ? -8.057 6.282 15.275 1.00 85.69 96 SER A O 1
ATOM 775 N N . ALA A 1 97 ? -6.827 5.120 13.803 1.00 87.56 97 ALA A N 1
ATOM 776 C CA . ALA A 1 97 ? -7.598 5.530 12.631 1.00 87.56 97 ALA A CA 1
ATOM 777 C C . ALA A 1 97 ? -9.057 5.036 12.695 1.00 87.56 97 ALA A C 1
ATOM 779 O O . ALA A 1 97 ? -9.337 3.989 13.281 1.00 87.56 97 ALA A O 1
ATOM 780 N N . PRO A 1 98 ? -10.023 5.752 12.099 1.00 89.25 98 PRO A N 1
ATOM 781 C CA . PRO A 1 98 ? -11.417 5.325 12.065 1.00 89.25 98 PRO A CA 1
ATOM 782 C C . PRO A 1 98 ? -11.623 4.083 11.184 1.00 89.25 98 PRO A C 1
ATOM 784 O O . PRO A 1 98 ? -10.927 3.865 10.195 1.00 89.25 98 PRO A O 1
ATOM 787 N N . ASP A 1 99 ? -12.636 3.281 11.515 1.00 87.25 99 ASP A N 1
ATOM 788 C CA . ASP A 1 99 ? -12.871 1.978 10.873 1.00 87.25 99 ASP A CA 1
ATOM 789 C C . ASP A 1 99 ? -13.128 2.066 9.364 1.00 87.25 99 ASP A C 1
ATOM 791 O O . ASP A 1 99 ? -12.716 1.175 8.626 1.00 87.25 99 ASP A O 1
ATOM 795 N N . PHE A 1 100 ? -13.774 3.138 8.888 1.00 89.50 100 PHE A N 1
ATOM 796 C CA . PHE A 1 100 ? -14.015 3.327 7.454 1.00 89.50 100 PHE A CA 1
ATOM 797 C C . PHE A 1 100 ? -12.702 3.516 6.683 1.00 89.50 100 PHE A C 1
ATOM 799 O O . PHE A 1 100 ? -12.557 2.963 5.599 1.00 89.50 100 PHE A O 1
ATOM 806 N N . GLN A 1 101 ? -11.743 4.247 7.260 1.00 91.50 101 GLN A N 1
ATOM 807 C CA . GLN A 1 101 ? -10.444 4.504 6.643 1.00 91.50 101 GLN A CA 1
ATOM 808 C C . GLN A 1 101 ? -9.597 3.234 6.642 1.00 91.50 101 GLN A C 1
ATOM 810 O O . GLN A 1 101 ? -9.004 2.900 5.626 1.00 91.50 101 GLN A O 1
ATOM 815 N N . LEU A 1 102 ? -9.590 2.490 7.753 1.00 90.94 102 LEU A N 1
ATOM 816 C CA . LEU A 1 102 ? -8.903 1.199 7.825 1.00 90.94 102 LEU A CA 1
ATOM 817 C C . LEU A 1 102 ? -9.480 0.203 6.821 1.00 90.94 102 LEU A C 1
ATOM 819 O O . LEU A 1 102 ? -8.730 -0.469 6.126 1.00 90.94 102 LEU A O 1
ATOM 823 N N . SER A 1 103 ? -10.808 0.123 6.729 1.00 90.94 103 SER A N 1
ATOM 824 C CA . SER A 1 103 ? -11.499 -0.741 5.772 1.00 90.94 103 SER A CA 1
ATOM 825 C C . SER A 1 103 ? -11.125 -0.403 4.327 1.00 90.94 103 SER A C 1
ATOM 827 O O . SER A 1 103 ? -10.820 -1.313 3.563 1.00 90.94 103 SER A O 1
ATOM 829 N N . ASP A 1 104 ? -11.143 0.881 3.969 1.00 92.94 104 ASP A N 1
ATOM 830 C CA . ASP A 1 104 ? -10.796 1.360 2.629 1.00 92.94 104 ASP A CA 1
ATOM 831 C C . ASP A 1 104 ? -9.314 1.119 2.303 1.00 92.94 104 ASP A C 1
ATOM 833 O O . ASP A 1 104 ? -8.990 0.553 1.260 1.00 92.94 104 ASP A O 1
ATOM 837 N N . ALA A 1 105 ? -8.412 1.425 3.240 1.00 93.12 105 ALA A N 1
ATOM 838 C CA . ALA A 1 105 ? -6.988 1.146 3.089 1.00 93.12 105 ALA A CA 1
ATOM 839 C C . ALA A 1 105 ? -6.713 -0.358 2.920 1.00 93.12 105 ALA A C 1
ATOM 841 O O . ALA A 1 105 ? -5.916 -0.741 2.067 1.00 93.12 105 ALA A O 1
ATOM 842 N N . CYS A 1 106 ? -7.406 -1.220 3.676 1.00 92.31 106 CYS A N 1
ATOM 843 C CA . CYS A 1 106 ? -7.312 -2.673 3.524 1.00 92.31 106 CYS A CA 1
ATOM 844 C C . CYS A 1 106 ? -7.783 -3.142 2.144 1.00 92.31 106 CYS A C 1
ATOM 846 O O . CYS A 1 106 ? -7.123 -3.982 1.541 1.00 92.31 106 CYS A O 1
ATOM 848 N N . ASP A 1 107 ? -8.906 -2.624 1.641 1.00 93.12 107 ASP A N 1
ATOM 849 C CA . ASP A 1 107 ? -9.439 -3.014 0.329 1.00 93.12 107 ASP A CA 1
ATOM 850 C C . ASP A 1 107 ? -8.497 -2.599 -0.806 1.00 93.12 107 ASP A C 1
ATOM 852 O O . ASP A 1 107 ? -8.228 -3.387 -1.718 1.00 93.12 107 ASP A O 1
ATOM 856 N N . GLN A 1 108 ? -7.955 -1.380 -0.732 1.00 94.75 108 GLN A N 1
ATOM 857 C CA . GLN A 1 108 ? -6.974 -0.886 -1.696 1.00 94.75 108 GLN A CA 1
ATOM 858 C C . GLN A 1 108 ? -5.688 -1.716 -1.653 1.00 94.75 108 GLN A C 1
ATOM 860 O O . GLN A 1 108 ? -5.210 -2.168 -2.693 1.00 94.75 108 GLN A O 1
ATOM 865 N N . LEU A 1 109 ? -5.164 -1.987 -0.453 1.00 93.06 109 LEU A N 1
ATOM 866 C CA . LEU A 1 109 ? -3.961 -2.795 -0.266 1.00 93.06 109 LEU A CA 1
ATOM 867 C C . LEU A 1 109 ? -4.165 -4.226 -0.781 1.00 93.06 109 LEU A C 1
ATOM 869 O O . LEU A 1 109 ? -3.313 -4.759 -1.488 1.00 93.06 109 LEU A O 1
ATOM 873 N N . PHE A 1 110 ? -5.318 -4.831 -0.483 1.00 92.19 110 PHE A N 1
ATOM 874 C CA . PHE A 1 110 ? -5.683 -6.154 -0.979 1.00 92.19 110 PHE A CA 1
ATOM 875 C C . PHE A 1 110 ? -5.742 -6.185 -2.509 1.00 92.19 110 PHE A C 1
ATOM 877 O O . PHE A 1 110 ? -5.188 -7.096 -3.121 1.00 92.19 110 PHE A O 1
ATOM 884 N N . THR A 1 111 ? -6.361 -5.178 -3.128 1.00 93.25 111 THR A N 1
ATOM 885 C CA . THR A 1 111 ? -6.457 -5.069 -4.591 1.00 93.25 111 THR A CA 1
ATOM 886 C C . THR A 1 111 ? -5.069 -4.998 -5.226 1.00 93.25 111 THR A C 1
ATOM 888 O O . THR A 1 111 ? -4.764 -5.802 -6.102 1.00 93.25 111 THR A O 1
ATOM 891 N N . ILE A 1 112 ? -4.191 -4.125 -4.717 1.00 92.56 112 ILE A N 1
ATOM 892 C CA . ILE A 1 112 ? -2.820 -3.974 -5.230 1.00 92.56 112 ILE A CA 1
ATOM 893 C C . ILE A 1 112 ? -2.039 -5.287 -5.122 1.00 92.56 112 ILE A C 1
ATOM 895 O O . ILE A 1 112 ? -1.368 -5.682 -6.071 1.00 92.56 112 ILE A O 1
ATOM 899 N N . ILE A 1 113 ? -2.140 -5.989 -3.991 1.00 90.56 113 ILE A N 1
ATOM 900 C CA . ILE A 1 113 ? -1.426 -7.253 -3.758 1.00 90.56 113 ILE A CA 1
ATOM 901 C C . ILE A 1 113 ? -1.919 -8.376 -4.678 1.00 90.56 113 ILE A C 1
ATOM 903 O O . ILE A 1 113 ? -1.129 -9.231 -5.082 1.00 90.56 113 ILE A O 1
ATOM 907 N N . VAL A 1 114 ? -3.218 -8.403 -4.982 1.00 90.25 114 VAL A N 1
ATOM 908 C CA . VAL A 1 114 ? -3.816 -9.405 -5.874 1.00 90.25 114 VAL A CA 1
ATOM 909 C C . VAL A 1 114 ? -3.478 -9.117 -7.336 1.00 90.25 114 VAL A C 1
ATOM 911 O O . VAL A 1 114 ? -3.204 -10.052 -8.086 1.00 90.25 114 VAL A O 1
ATOM 914 N N . GLU A 1 115 ? -3.483 -7.849 -7.747 1.00 91.00 115 GLU A N 1
ATOM 915 C CA . GLU A 1 115 ? -3.154 -7.446 -9.119 1.00 91.00 115 GLU A CA 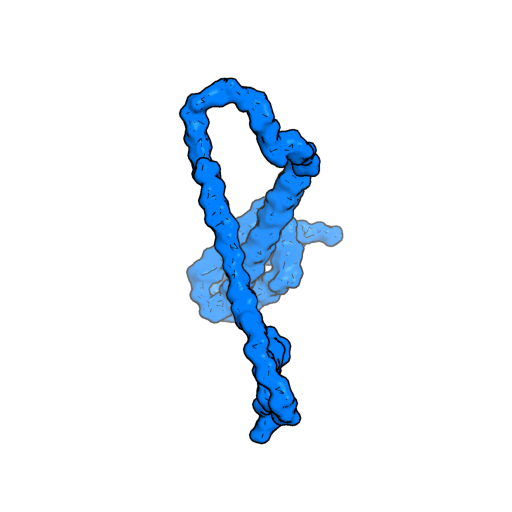1
ATOM 916 C C . GLU A 1 115 ? -1.649 -7.511 -9.400 1.00 91.00 115 GLU A C 1
ATOM 918 O O . GLU A 1 115 ? -1.236 -7.927 -10.481 1.00 91.00 115 GLU A O 1
ATOM 923 N N . THR A 1 116 ? -0.829 -7.124 -8.420 1.00 90.25 116 THR A N 1
ATOM 924 C CA . THR A 1 116 ? 0.630 -7.047 -8.532 1.00 90.25 116 THR A CA 1
ATOM 925 C C . THR A 1 116 ? 1.284 -7.832 -7.388 1.00 90.25 116 THR A C 1
ATOM 927 O O . THR A 1 116 ? 1.639 -7.248 -6.358 1.00 90.25 116 THR A O 1
ATOM 930 N N . PRO A 1 117 ? 1.483 -9.156 -7.534 1.00 87.44 117 PRO A N 1
ATOM 931 C CA . PRO A 1 117 ? 2.042 -9.994 -6.469 1.00 87.44 117 PRO A CA 1
ATOM 932 C C . PRO A 1 117 ? 3.459 -9.573 -6.047 1.00 87.44 117 PRO A C 1
ATOM 934 O O . PRO A 1 117 ? 3.826 -9.752 -4.887 1.00 87.44 117 PRO A O 1
ATOM 937 N N . ASP A 1 118 ? 4.223 -8.925 -6.931 1.00 88.00 118 ASP A N 1
ATOM 938 C CA . ASP A 1 118 ? 5.556 -8.382 -6.633 1.00 88.00 118 ASP A CA 1
ATOM 939 C C . ASP A 1 118 ? 5.538 -7.353 -5.481 1.00 88.00 118 ASP A C 1
ATOM 941 O O . ASP A 1 118 ? 6.522 -7.205 -4.751 1.00 88.00 118 ASP A O 1
ATOM 945 N N . MET A 1 119 ? 4.400 -6.685 -5.246 1.00 90.94 119 MET A N 1
ATOM 946 C CA . MET A 1 119 ? 4.230 -5.724 -4.146 1.00 90.94 119 MET A CA 1
ATOM 947 C C . MET A 1 119 ? 4.188 -6.374 -2.759 1.00 90.94 119 MET A C 1
ATOM 949 O O . MET A 1 119 ? 4.345 -5.687 -1.749 1.00 90.94 119 MET A O 1
ATOM 953 N N . GLN A 1 120 ? 4.038 -7.696 -2.671 1.00 88.25 120 GLN A N 1
ATOM 954 C CA . GLN A 1 120 ? 4.069 -8.407 -1.391 1.00 88.25 120 GLN A CA 1
ATOM 955 C C . GLN A 1 120 ? 5.426 -8.278 -0.703 1.00 88.25 120 GLN A C 1
ATOM 957 O O . GLN A 1 120 ? 5.489 -8.063 0.508 1.00 88.25 120 GLN A O 1
ATOM 962 N N . VAL A 1 121 ? 6.513 -8.353 -1.479 1.00 88.19 121 VAL A N 1
ATOM 963 C CA . VAL A 1 121 ? 7.876 -8.192 -0.959 1.00 88.19 121 VAL A CA 1
ATOM 964 C C . VAL A 1 121 ? 8.047 -6.796 -0.371 1.00 88.19 121 VAL A C 1
ATOM 966 O O . VAL A 1 121 ? 8.624 -6.650 0.708 1.00 88.19 121 VAL A O 1
ATOM 969 N N . GLN A 1 122 ? 7.496 -5.781 -1.040 1.00 90.88 122 GLN A N 1
ATOM 970 C CA . GLN A 1 122 ? 7.517 -4.405 -0.551 1.00 90.88 122 GLN A CA 1
ATOM 971 C C . GLN A 1 122 ? 6.740 -4.265 0.749 1.00 90.88 122 GLN A C 1
ATOM 973 O O . GLN A 1 122 ? 7.297 -3.759 1.715 1.00 90.88 122 GLN A O 1
ATOM 978 N N . MET A 1 123 ? 5.524 -4.810 0.829 1.00 89.38 123 MET A N 1
ATOM 979 C CA . MET A 1 123 ? 4.729 -4.749 2.056 1.00 89.38 123 MET A CA 1
ATOM 980 C C . MET A 1 123 ? 5.409 -5.435 3.248 1.00 89.38 123 MET A C 1
ATOM 982 O O . MET A 1 123 ? 5.335 -4.946 4.375 1.00 89.38 123 MET A O 1
ATOM 986 N N . VAL A 1 124 ? 6.073 -6.573 3.032 1.00 89.56 124 VAL A N 1
ATOM 987 C CA . VAL A 1 124 ? 6.835 -7.240 4.098 1.00 89.56 124 VAL A CA 1
ATOM 988 C C . VAL A 1 124 ? 8.060 -6.404 4.490 1.00 89.56 124 VAL A C 1
ATOM 990 O O . VAL A 1 124 ? 8.354 -6.278 5.680 1.00 89.56 124 VAL A O 1
ATOM 993 N N . SER A 1 125 ? 8.737 -5.794 3.513 1.00 90.56 125 SER A N 1
ATOM 994 C CA . SER A 1 125 ? 9.933 -4.968 3.730 1.00 90.56 125 SER A CA 1
ATOM 995 C C . SER A 1 125 ? 9.633 -3.657 4.462 1.00 90.56 125 SER A C 1
ATOM 997 O O . SER A 1 125 ? 10.446 -3.224 5.271 1.00 90.56 125 SER A O 1
ATOM 999 N N . SER A 1 126 ? 8.464 -3.051 4.238 1.00 90.81 126 SER A N 1
ATOM 1000 C CA . SER A 1 126 ? 8.001 -1.841 4.933 1.00 90.81 126 SER A CA 1
ATOM 1001 C C . SER A 1 126 ? 7.230 -2.130 6.223 1.00 90.81 126 SER A C 1
ATOM 1003 O O . SER A 1 126 ? 6.501 -1.281 6.726 1.00 90.81 126 SER A O 1
ATOM 1005 N N . HIS A 1 127 ? 7.403 -3.326 6.793 1.00 91.62 127 HIS A N 1
ATOM 1006 C CA . HIS A 1 127 ? 6.783 -3.732 8.054 1.00 91.62 127 HIS A CA 1
ATOM 1007 C C . HIS A 1 127 ? 5.242 -3.750 8.046 1.00 91.62 127 HIS A C 1
ATOM 1009 O O . HIS A 1 127 ? 4.625 -3.765 9.111 1.00 91.62 127 HIS A O 1
ATOM 1015 N N . GLY A 1 128 ? 4.597 -3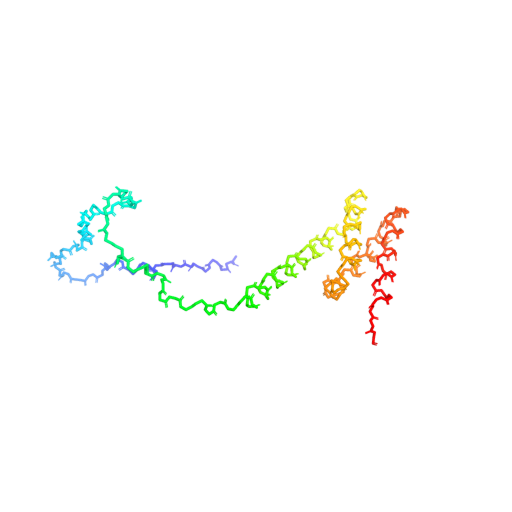.855 6.880 1.00 89.88 128 GLY A N 1
ATOM 1016 C CA . GLY A 1 128 ? 3.135 -3.893 6.766 1.00 89.88 128 GLY A CA 1
ATOM 1017 C C . GLY A 1 128 ? 2.487 -5.038 7.552 1.00 89.88 128 GLY A C 1
ATOM 1018 O O . GLY A 1 128 ? 1.425 -4.866 8.144 1.00 89.88 128 GLY A O 1
ATOM 1019 N N . MET A 1 129 ? 3.168 -6.185 7.664 1.00 89.50 129 MET A N 1
ATOM 1020 C CA . MET A 1 129 ? 2.732 -7.302 8.519 1.00 89.50 129 MET A CA 1
ATOM 1021 C C . MET A 1 129 ? 2.606 -6.903 9.998 1.00 89.50 129 MET A C 1
ATOM 1023 O O . MET A 1 129 ? 1.701 -7.377 10.679 1.00 89.50 129 MET A O 1
ATOM 1027 N N . LEU A 1 130 ? 3.489 -6.033 10.499 1.00 91.25 130 LEU A N 1
ATOM 1028 C CA . LEU A 1 130 ? 3.433 -5.559 11.883 1.00 91.25 130 LEU A CA 1
ATOM 1029 C C . LEU A 1 130 ? 2.295 -4.556 12.077 1.00 91.25 130 LEU A C 1
ATOM 1031 O O . LEU A 1 130 ? 1.536 -4.712 13.029 1.00 91.25 130 LEU A O 1
ATOM 1035 N N . ALA A 1 131 ? 2.124 -3.605 11.153 1.00 91.38 131 ALA A N 1
ATOM 1036 C CA . ALA A 1 131 ? 1.018 -2.644 11.196 1.00 91.38 131 ALA A CA 1
ATOM 1037 C C . ALA A 1 131 ? -0.349 -3.354 11.216 1.00 91.38 131 ALA A C 1
ATOM 1039 O O . ALA A 1 131 ? -1.225 -3.039 12.019 1.00 91.38 131 ALA A O 1
ATOM 1040 N N . ILE A 1 132 ? -0.511 -4.396 10.394 1.00 90.38 132 ILE A N 1
ATOM 1041 C CA . ILE A 1 132 ? -1.724 -5.222 10.380 1.00 90.38 132 ILE A CA 1
ATOM 1042 C C . ILE A 1 132 ? -1.966 -5.891 11.743 1.00 90.38 132 ILE A C 1
ATOM 1044 O O . ILE A 1 132 ? -3.093 -5.880 12.243 1.00 90.38 132 ILE A O 1
ATOM 1048 N N . LEU A 1 133 ? -0.930 -6.484 12.346 1.00 89.88 133 LEU A N 1
ATOM 1049 C CA . LEU A 1 133 ? -1.046 -7.146 13.648 1.00 89.88 133 LEU A CA 1
ATOM 1050 C C . LEU A 1 133 ? -1.372 -6.156 14.771 1.00 89.88 133 LEU A C 1
ATOM 1052 O O . LEU A 1 133 ? -2.199 -6.464 15.626 1.00 89.88 133 LEU A O 1
ATOM 1056 N N . GLU A 1 134 ? -0.784 -4.962 14.736 1.00 90.31 134 GLU A N 1
ATOM 1057 C CA . GLU A 1 134 ? -1.065 -3.893 15.694 1.00 90.31 134 GLU A CA 1
ATOM 1058 C C . GLU A 1 134 ? -2.532 -3.438 15.616 1.00 90.31 134 GLU A C 1
ATOM 1060 O O . GLU A 1 134 ? -3.218 -3.323 16.636 1.00 90.31 134 GLU A O 1
ATOM 1065 N N . VAL A 1 135 ? -3.063 -3.250 14.403 1.00 89.44 135 VAL A N 1
ATOM 1066 C CA . VAL A 1 135 ? -4.481 -2.911 14.206 1.00 89.44 135 VAL A CA 1
ATOM 1067 C C . VAL A 1 135 ? -5.393 -4.046 14.682 1.00 89.44 135 VAL A C 1
ATOM 1069 O O . VAL A 1 135 ? -6.420 -3.775 15.308 1.00 89.44 135 VAL A O 1
ATOM 1072 N N . LEU A 1 136 ? -5.028 -5.309 14.432 1.00 87.94 136 LEU A N 1
ATOM 1073 C CA . LEU A 1 136 ? -5.777 -6.477 14.912 1.00 87.94 136 LEU A CA 1
ATOM 1074 C C . LEU A 1 136 ? -5.801 -6.587 16.442 1.00 87.94 136 LEU A C 1
ATOM 1076 O O . LEU A 1 136 ? -6.790 -7.066 16.997 1.00 87.94 136 LEU A O 1
ATOM 1080 N N . GLU A 1 137 ? -4.742 -6.155 17.126 1.00 87.50 137 GLU A N 1
ATOM 1081 C CA . GLU A 1 137 ? -4.694 -6.127 18.589 1.00 87.50 137 GLU A CA 1
ATOM 1082 C C . GLU A 1 137 ? -5.568 -4.998 19.163 1.00 87.50 137 GLU A C 1
ATOM 1084 O O . GLU A 1 137 ? -6.289 -5.201 20.143 1.00 87.50 137 GLU A O 1
ATOM 1089 N N . GLY A 1 138 ? -5.551 -3.817 18.533 1.00 80.06 138 GLY A N 1
ATOM 1090 C CA . GLY A 1 138 ? -6.260 -2.629 19.017 1.00 80.06 138 GLY A CA 1
ATOM 1091 C C . GLY A 1 138 ? -7.750 -2.543 18.655 1.00 80.06 138 GLY A C 1
ATOM 1092 O O . GLY A 1 138 ? -8.509 -1.868 19.356 1.00 80.06 138 GLY A O 1
ATOM 1093 N N . LYS A 1 139 ? -8.201 -3.194 17.573 1.00 73.75 139 LYS A N 1
ATOM 1094 C CA . LYS A 1 139 ? -9.568 -3.060 17.032 1.00 73.75 139 LYS A CA 1
ATOM 1095 C C . LYS A 1 139 ? -10.310 -4.396 16.960 1.00 73.75 139 LYS A C 1
ATOM 1097 O O . LYS A 1 139 ? -9.794 -5.391 16.471 1.00 73.75 139 LYS A O 1
ATOM 1102 N N . GLN A 1 140 ? -11.590 -4.384 17.349 1.00 68.75 140 GLN A N 1
ATOM 1103 C CA . GLN A 1 140 ? -12.496 -5.546 17.277 1.00 68.75 140 GLN A CA 1
ATOM 1104 C C . GLN A 1 140 ? -13.621 -5.385 16.239 1.00 68.75 140 GLN A C 1
ATOM 1106 O O . GLN A 1 140 ? -14.707 -5.950 16.396 1.00 68.75 140 GLN A O 1
ATOM 1111 N N . ASN A 1 141 ? -13.403 -4.605 15.175 1.00 84.00 141 ASN A N 1
ATOM 1112 C CA . ASN A 1 141 ? -14.369 -4.545 14.082 1.00 84.00 141 ASN A CA 1
ATOM 1113 C C . ASN A 1 141 ? -14.225 -5.786 13.193 1.00 84.00 141 ASN A C 1
ATOM 1115 O O . ASN A 1 141 ? -13.218 -5.957 12.508 1.00 84.00 141 ASN A O 1
ATOM 1119 N N . ARG A 1 142 ? -15.266 -6.624 13.180 1.00 87.19 142 ARG A N 1
ATOM 1120 C CA . ARG A 1 142 ? -15.300 -7.891 12.443 1.00 87.19 142 ARG A CA 1
ATOM 1121 C C . ARG A 1 142 ? -14.957 -7.735 10.962 1.00 87.19 142 ARG A C 1
ATOM 1123 O O . ARG A 1 142 ? -14.235 -8.578 10.439 1.00 87.19 142 ARG A O 1
ATOM 1130 N N . ASP A 1 143 ? -15.464 -6.701 10.298 1.00 86.50 143 ASP A N 1
ATOM 1131 C CA . ASP A 1 143 ? -15.278 -6.544 8.853 1.00 86.50 143 ASP A CA 1
ATOM 1132 C C . ASP A 1 143 ? -13.817 -6.214 8.523 1.00 86.50 143 ASP A C 1
ATOM 1134 O O . ASP A 1 143 ? -13.216 -6.846 7.656 1.00 86.50 143 ASP A O 1
ATOM 1138 N N . VAL A 1 144 ? -13.211 -5.300 9.287 1.00 87.12 144 VAL A N 1
ATOM 1139 C CA . VAL A 1 144 ? -11.790 -4.942 9.157 1.00 87.12 144 VAL A CA 1
ATOM 1140 C C . VAL A 1 144 ? -10.900 -6.136 9.518 1.00 87.12 144 VAL A C 1
ATOM 1142 O O . VAL A 1 144 ? -9.975 -6.456 8.778 1.00 87.12 144 VAL A O 1
ATOM 1145 N N . THR A 1 145 ? -11.213 -6.862 10.597 1.00 89.69 145 THR A N 1
ATOM 1146 C CA . THR A 1 145 ? -10.476 -8.070 10.999 1.00 89.69 145 THR A CA 1
ATOM 1147 C C . THR A 1 145 ? -10.469 -9.133 9.902 1.00 89.69 145 THR A C 1
ATOM 1149 O O . THR A 1 145 ? -9.424 -9.720 9.630 1.00 89.69 145 THR A O 1
ATOM 1152 N N . ILE A 1 146 ? -11.611 -9.388 9.255 1.00 91.31 146 ILE A N 1
ATOM 1153 C CA . ILE A 1 146 ? -11.692 -10.376 8.170 1.00 91.31 146 ILE A CA 1
ATOM 1154 C C . ILE A 1 146 ? -10.802 -9.956 6.998 1.00 91.31 146 ILE A C 1
ATOM 1156 O O . ILE A 1 146 ? -10.046 -10.786 6.497 1.00 91.31 146 ILE A O 1
ATOM 1160 N N . LYS A 1 147 ? -10.839 -8.680 6.600 1.00 88.94 147 LYS A N 1
ATOM 1161 C CA . LYS A 1 147 ? -10.012 -8.155 5.504 1.00 88.94 147 LYS A CA 1
ATOM 1162 C C . LYS A 1 147 ? -8.519 -8.245 5.809 1.00 88.94 147 LYS A C 1
ATOM 1164 O O . LYS A 1 147 ? -7.754 -8.749 4.993 1.00 88.94 147 LYS A O 1
ATOM 1169 N N . LEU A 1 148 ? -8.110 -7.846 7.012 1.00 90.88 148 LEU A N 1
ATOM 1170 C CA . LEU A 1 148 ? -6.721 -7.954 7.468 1.00 90.88 148 LEU A CA 1
ATOM 1171 C C . LEU A 1 148 ? -6.232 -9.411 7.445 1.00 90.88 148 LEU A C 1
ATOM 1173 O O . LEU A 1 148 ? -5.148 -9.696 6.940 1.00 90.88 148 LEU A O 1
ATOM 1177 N N . LEU A 1 149 ? -7.053 -10.355 7.914 1.00 90.81 149 LEU A N 1
ATOM 1178 C CA . LEU A 1 149 ? -6.733 -11.785 7.855 1.00 90.81 149 LEU A CA 1
ATOM 1179 C C . LEU A 1 149 ? -6.654 -12.315 6.417 1.00 90.81 149 LEU A C 1
ATOM 1181 O O . LEU A 1 149 ? -5.808 -13.160 6.128 1.00 90.81 149 LEU A O 1
ATOM 1185 N N . GLN A 1 150 ? -7.505 -11.828 5.511 1.00 90.38 150 GLN A N 1
ATOM 1186 C CA . GLN A 1 150 ? -7.425 -12.171 4.091 1.00 90.38 150 GLN A CA 1
ATOM 1187 C C . GLN A 1 150 ? -6.106 -11.697 3.479 1.00 90.38 150 GLN A C 1
ATOM 1189 O O . GLN A 1 150 ? -5.460 -12.481 2.788 1.00 90.38 150 GLN A O 1
ATOM 1194 N N . ILE A 1 151 ? -5.678 -10.466 3.778 1.00 89.88 151 ILE A N 1
ATOM 1195 C CA . ILE A 1 151 ? -4.394 -9.921 3.317 1.00 89.88 151 ILE A CA 1
ATOM 1196 C C . ILE A 1 151 ? -3.238 -10.786 3.829 1.00 89.88 151 ILE A C 1
ATOM 1198 O O . ILE A 1 151 ? -2.423 -11.235 3.026 1.00 89.88 151 ILE A O 1
ATOM 1202 N N . ILE A 1 152 ? -3.206 -11.102 5.131 1.00 89.88 152 ILE A N 1
ATOM 1203 C CA . ILE A 1 152 ? -2.183 -11.993 5.711 1.00 89.88 152 ILE A CA 1
ATOM 1204 C C . ILE A 1 152 ? -2.151 -13.331 4.966 1.00 89.88 152 ILE A C 1
ATOM 1206 O O . ILE A 1 152 ? -1.080 -13.811 4.601 1.00 89.88 152 ILE A O 1
ATOM 1210 N N . ASN A 1 153 ? -3.315 -13.935 4.720 1.00 89.81 153 ASN A N 1
ATOM 1211 C CA . ASN A 1 153 ? -3.398 -15.229 4.053 1.00 89.81 153 ASN A CA 1
ATOM 1212 C C . ASN A 1 153 ? -2.863 -15.182 2.613 1.00 89.81 153 ASN A C 1
ATOM 1214 O O . ASN A 1 153 ? -2.185 -16.114 2.186 1.00 89.81 153 ASN A O 1
ATOM 1218 N N . VAL A 1 154 ? -3.136 -14.102 1.873 1.00 87.94 154 VAL A N 1
ATOM 1219 C CA . VAL A 1 154 ? -2.598 -13.917 0.517 1.00 87.94 154 VAL A CA 1
ATOM 1220 C C . VAL A 1 154 ? -1.075 -13.815 0.556 1.00 87.94 154 VAL A C 1
ATOM 1222 O O . VAL A 1 154 ? -0.402 -14.568 -0.140 1.00 87.94 154 VAL A O 1
ATOM 1225 N N . VAL A 1 155 ? -0.519 -12.969 1.421 1.00 85.31 155 VAL A N 1
ATOM 1226 C CA . VAL A 1 155 ? 0.939 -12.776 1.539 1.00 85.31 155 VAL A CA 1
ATOM 1227 C C . VAL A 1 155 ? 1.648 -14.071 1.916 1.00 85.31 155 VAL A C 1
ATOM 1229 O O . VAL A 1 155 ? 2.693 -14.403 1.363 1.00 85.31 155 VAL A O 1
ATOM 1232 N N . PHE A 1 156 ? 1.071 -14.825 2.850 1.00 83.25 156 PHE A N 1
ATOM 1233 C CA . PHE A 1 156 ? 1.670 -16.064 3.330 1.00 83.25 156 PHE A CA 1
ATOM 1234 C C . PHE A 1 156 ? 1.643 -17.176 2.275 1.00 83.25 156 PHE A C 1
ATOM 1236 O O . PHE A 1 156 ? 2.552 -17.999 2.231 1.00 83.25 156 PHE A O 1
ATOM 1243 N N . PHE A 1 157 ? 0.609 -17.216 1.429 1.00 81.62 157 PHE A N 1
ATOM 1244 C CA . PHE A 1 157 ? 0.467 -18.250 0.404 1.00 81.62 157 PHE A CA 1
ATOM 1245 C C . PHE A 1 157 ? 1.276 -17.958 -0.866 1.00 81.62 157 PHE A C 1
ATOM 1247 O O . PHE A 1 157 ? 1.702 -18.888 -1.546 1.00 81.62 157 PHE A O 1
ATOM 1254 N N . PHE A 1 158 ? 1.481 -16.683 -1.197 1.00 70.06 158 PHE A N 1
ATOM 1255 C CA . PHE A 1 158 ? 2.184 -16.278 -2.414 1.00 70.06 158 PHE A CA 1
ATOM 1256 C C . PHE A 1 158 ? 3.696 -16.120 -2.245 1.00 70.06 158 PHE A C 1
ATOM 1258 O O . PHE A 1 158 ? 4.377 -16.083 -3.263 1.00 70.06 158 PHE A O 1
ATOM 1265 N N . CYS A 1 159 ? 4.229 -16.083 -1.018 1.00 61.06 159 CYS A N 1
ATOM 1266 C CA . CYS A 1 159 ? 5.670 -16.105 -0.769 1.00 61.06 159 CYS A CA 1
ATOM 1267 C C . CYS A 1 159 ? 6.241 -17.500 -1.105 1.00 61.06 159 CYS A C 1
ATOM 1269 O O . CYS A 1 159 ? 6.056 -18.437 -0.319 1.00 61.06 159 CYS A O 1
ATOM 1271 N N . PRO A 1 160 ? 6.914 -17.694 -2.256 1.00 56.44 160 PRO A N 1
ATOM 1272 C CA . PRO A 1 160 ? 7.537 -18.959 -2.592 1.00 56.44 160 PRO A CA 1
ATOM 1273 C C . PRO A 1 160 ? 8.901 -18.964 -1.900 1.00 56.44 160 PRO A C 1
ATOM 1275 O O . PRO A 1 160 ? 9.848 -18.346 -2.385 1.00 56.44 160 PRO A O 1
ATOM 1278 N N . CYS A 1 161 ? 8.972 -19.584 -0.722 1.00 47.81 161 CYS A N 1
ATOM 1279 C CA . CYS A 1 161 ? 10.244 -19.885 -0.064 1.00 47.81 161 CYS A CA 1
ATOM 1280 C C . CYS A 1 161 ? 11.165 -20.718 -0.968 1.00 47.81 161 CYS A C 1
ATOM 1282 O O . CYS A 1 161 ? 10.649 -21.647 -1.636 1.00 47.81 161 CYS A O 1
#

Mean predicted aligned error: 18.35 Å

Secondary structure (DSSP, 8-state):
--------GGGTS-----SS----------------------S--------TT---TTTTS---S-HHHHHHHHHHHHHHHHHHHHHHHHHH--TTS-HHHHHHHHHHHHHHHHH-TTHHHHHHHTTHHHHHHHHHHH---HHHHHHHHHHHHHHHHH---

pLDDT: mean 74.16, std 17.76, range [38.59, 94.88]

Sequence (161 aa):
MEDEDDEDYEDVFGKPIVGEKGVELDKGMMELKLNTRLSNKSWQLDDDDDDDDEEDPFAEIDEGFSEEDLEANLQRDKYVQLCNQVNSLIDQLTPSAPDFQLSDACDQLFTIIVETPDMQVQMVSSHGMLAILEVLEGKQNRDVTIKLLQIINVVFFFCPC

Organism: NCBI:txid182062

Solvent-accessible surface area (backbone atoms only — not comparable to full-atom values): 10338 Å² total; per-residue (Å²): 134,79,84,87,76,78,82,74,66,57,72,83,57,73,65,83,89,79,83,88,76,90,75,88,75,88,67,72,88,75,69,85,76,78,80,76,73,83,68,90,71,60,102,56,88,71,82,86,76,99,67,100,71,77,71,54,90,64,72,78,58,72,76,76,70,46,70,65,59,56,52,54,49,54,52,50,51,53,50,52,51,50,52,54,49,52,52,55,42,41,73,55,43,43,59,85,53,56,67,70,59,43,40,51,39,46,53,53,51,43,50,49,38,71,78,38,61,76,50,43,60,52,39,58,73,72,44,33,65,54,34,51,49,50,26,57,73,66,46,87,53,67,70,49,49,52,49,52,50,50,45,53,52,50,52,64,70,68,58,82,126

Radius of gyration: 31.6 Å; Cα contacts (8 Å, |Δi|>4): 70; chains: 1; bounding box: 60×76×78 Å